Protein AF-A0A2D4KUZ1-F1 (afdb_monomer)

Structure (mmCIF, N/CA/C/O backbone):
data_AF-A0A2D4KUZ1-F1
#
_entry.id   AF-A0A2D4KUZ1-F1
#
loop_
_atom_site.group_PDB
_atom_site.id
_atom_site.type_symbol
_atom_site.label_atom_id
_atom_site.label_alt_id
_atom_site.label_comp_id
_atom_site.label_asym_id
_atom_site.label_entity_id
_atom_site.label_seq_id
_atom_site.pdbx_PDB_ins_code
_atom_site.Cartn_x
_atom_site.Cartn_y
_atom_site.Cartn_z
_atom_site.occupancy
_atom_site.B_iso_or_equiv
_atom_site.auth_seq_id
_atom_site.auth_comp_id
_atom_site.auth_asym_id
_atom_site.auth_atom_id
_atom_site.pdbx_PDB_model_num
ATOM 1 N N . THR A 1 1 ? 15.728 -11.305 -14.870 1.00 60.47 1 THR A N 1
ATOM 2 C CA . THR A 1 1 ? 16.156 -9.963 -14.419 1.00 60.47 1 THR A CA 1
ATOM 3 C C . THR A 1 1 ? 14.929 -9.079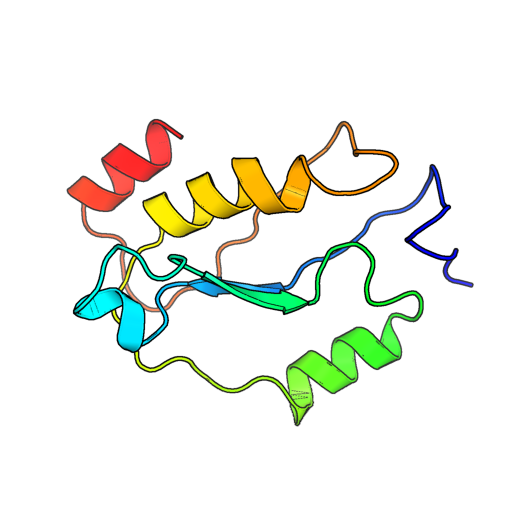 -14.347 1.00 60.47 1 THR A C 1
ATOM 5 O O . THR A 1 1 ? 14.071 -9.205 -15.210 1.00 60.47 1 THR A O 1
ATOM 8 N N . SER A 1 2 ? 14.781 -8.262 -13.302 1.00 69.38 2 SER A N 1
ATOM 9 C CA . SER A 1 2 ? 13.653 -7.325 -13.219 1.00 69.38 2 SER A CA 1
ATOM 10 C C . SER A 1 2 ? 14.009 -6.030 -13.942 1.00 69.38 2 SER A C 1
ATOM 12 O O . SER A 1 2 ? 15.110 -5.512 -13.756 1.00 69.38 2 SER A O 1
ATOM 14 N N . SER A 1 3 ? 13.107 -5.544 -14.791 1.00 83.44 3 SER A N 1
ATOM 15 C CA . SER A 1 3 ? 13.224 -4.243 -15.453 1.00 83.44 3 SER A CA 1
ATOM 16 C C . SER A 1 3 ? 13.003 -3.108 -14.453 1.00 83.44 3 SER A C 1
ATOM 18 O O . SER A 1 3 ? 12.191 -3.261 -13.544 1.00 83.44 3 SER A O 1
ATOM 20 N N . ASP A 1 4 ? 13.653 -1.958 -14.650 1.00 88.56 4 ASP A N 1
ATOM 21 C CA . ASP A 1 4 ? 13.416 -0.773 -13.819 1.00 88.56 4 ASP A CA 1
ATOM 22 C C . ASP A 1 4 ? 11.925 -0.370 -13.878 1.00 88.56 4 ASP A C 1
ATOM 24 O O . ASP A 1 4 ? 11.412 -0.041 -14.958 1.00 88.56 4 ASP A O 1
ATOM 28 N N . PRO A 1 5 ? 11.202 -0.410 -12.743 1.00 89.62 5 PRO A N 1
ATOM 29 C CA . PRO A 1 5 ? 9.768 -0.164 -12.710 1.00 89.62 5 PRO A CA 1
ATOM 30 C C . PRO A 1 5 ? 9.396 1.284 -13.057 1.00 89.62 5 PRO A C 1
ATOM 32 O O . PRO A 1 5 ? 8.244 1.521 -13.407 1.00 89.62 5 PRO A O 1
ATOM 35 N N . LYS A 1 6 ? 10.328 2.248 -13.018 1.00 90.44 6 LYS A N 1
ATOM 36 C CA . LYS A 1 6 ? 10.054 3.648 -13.388 1.00 90.44 6 LYS A CA 1
ATOM 37 C C . LYS A 1 6 ? 9.891 3.837 -14.893 1.00 90.44 6 LYS A C 1
ATOM 39 O O . LYS A 1 6 ? 9.078 4.649 -15.329 1.00 90.44 6 LYS A O 1
ATOM 44 N N . VAL A 1 7 ? 10.639 3.072 -15.686 1.00 90.38 7 VAL A N 1
ATOM 45 C CA . VAL A 1 7 ? 10.696 3.226 -17.151 1.00 90.38 7 VAL A CA 1
ATOM 46 C C . VAL A 1 7 ? 10.054 2.066 -17.903 1.00 90.38 7 VAL A C 1
ATOM 48 O O . VAL A 1 7 ? 9.644 2.228 -19.048 1.00 90.38 7 VAL A O 1
ATOM 51 N N . SER A 1 8 ? 9.939 0.890 -17.279 1.00 89.38 8 SER A N 1
ATOM 52 C CA . SER A 1 8 ? 9.446 -0.299 -17.967 1.00 89.38 8 SER A CA 1
ATOM 53 C C . SER A 1 8 ? 7.979 -0.174 -18.366 1.00 89.38 8 SER A C 1
ATOM 55 O O . SER A 1 8 ? 7.098 -0.082 -17.509 1.00 89.38 8 SER A O 1
ATOM 57 N N . GLN A 1 9 ? 7.696 -0.321 -19.658 1.00 88.38 9 GLN A N 1
ATOM 58 C CA . GLN A 1 9 ? 6.341 -0.473 -20.193 1.00 88.38 9 GLN A CA 1
ATOM 59 C C . GLN A 1 9 ? 5.815 -1.911 -20.102 1.00 88.38 9 GLN A C 1
ATOM 61 O O . GLN A 1 9 ? 4.684 -2.174 -20.498 1.00 88.38 9 GLN A O 1
ATOM 66 N N . HIS A 1 10 ? 6.555 -2.835 -19.488 1.00 83.75 10 HIS A N 1
ATOM 67 C CA . HIS A 1 10 ? 6.137 -4.230 -19.307 1.00 83.75 10 HIS A CA 1
ATOM 68 C C . HIS A 1 10 ? 6.381 -4.719 -17.871 1.00 83.75 10 HIS A C 1
ATOM 70 O O . HIS A 1 10 ? 7.044 -4.045 -17.080 1.00 83.75 10 HIS A O 1
ATOM 76 N N . HIS A 1 11 ? 5.857 -5.901 -17.549 1.00 87.06 11 HIS A N 1
ATOM 77 C CA . HIS A 1 11 ? 5.904 -6.536 -16.227 1.00 87.06 11 HIS A CA 1
ATOM 78 C C . HIS A 1 11 ? 5.011 -5.900 -15.154 1.00 87.06 11 HIS A C 1
ATOM 80 O O . HIS A 1 11 ? 4.689 -4.705 -15.171 1.00 87.06 11 HIS A O 1
ATOM 86 N N . ALA A 1 12 ? 4.612 -6.755 -14.212 1.00 89.25 12 ALA A N 1
ATOM 87 C CA . ALA A 1 12 ? 3.826 -6.384 -13.050 1.00 89.25 12 ALA A CA 1
ATOM 88 C C . ALA A 1 12 ? 4.643 -5.519 -12.084 1.00 89.25 12 ALA A C 1
ATOM 90 O O . ALA A 1 12 ? 5.867 -5.623 -12.003 1.00 89.25 12 ALA A O 1
ATOM 91 N N . ARG A 1 13 ? 3.931 -4.679 -11.338 1.00 91.44 13 ARG A N 1
ATOM 92 C CA . ARG A 1 13 ? 4.464 -3.853 -10.258 1.00 91.44 13 ARG A CA 1
ATOM 93 C C . ARG A 1 13 ? 3.606 -4.082 -9.027 1.00 91.44 13 ARG A C 1
ATOM 95 O O . ARG A 1 13 ? 2.408 -4.326 -9.160 1.00 91.44 13 ARG A O 1
ATOM 102 N N . VAL A 1 14 ? 4.222 -4.013 -7.856 1.00 92.12 14 VAL A N 1
ATOM 103 C CA . VAL A 1 14 ? 3.544 -4.233 -6.580 1.00 92.12 14 VAL A CA 1
ATOM 104 C C . VAL A 1 14 ? 3.745 -2.995 -5.728 1.00 92.12 14 VAL A C 1
ATOM 106 O O . VAL A 1 14 ? 4.870 -2.532 -5.574 1.00 92.12 14 VAL A O 1
ATOM 109 N N . ALA A 1 15 ? 2.642 -2.472 -5.208 1.00 93.94 15 ALA A N 1
ATOM 110 C CA . ALA A 1 15 ? 2.638 -1.519 -4.117 1.00 93.94 15 ALA A CA 1
ATOM 111 C C . ALA A 1 15 ? 2.145 -2.240 -2.868 1.00 93.94 15 ALA A C 1
ATOM 113 O O . ALA A 1 15 ? 1.338 -3.170 -2.955 1.00 93.94 15 ALA A O 1
ATOM 114 N N . VAL A 1 16 ? 2.631 -1.801 -1.717 1.00 93.94 16 VAL A N 1
ATOM 115 C CA . VAL A 1 16 ? 2.189 -2.287 -0.419 1.00 93.94 16 VAL A CA 1
ATOM 116 C C . VAL A 1 16 ? 1.707 -1.085 0.370 1.00 93.94 16 VAL A C 1
ATOM 118 O O . VAL A 1 16 ? 2.434 -0.108 0.550 1.00 93.94 16 VAL A O 1
ATOM 121 N N . VAL A 1 17 ? 0.461 -1.155 0.817 1.00 94.31 17 VAL A N 1
ATOM 122 C CA . VAL A 1 17 ? -0.169 -0.116 1.625 1.00 94.31 17 VAL A CA 1
ATOM 123 C C . VAL A 1 17 ? -0.773 -0.731 2.866 1.00 94.31 17 VAL A C 1
ATOM 125 O O . VAL A 1 17 ? -1.243 -1.868 2.844 1.00 94.31 17 VAL A O 1
ATOM 128 N N . GLN A 1 18 ? -0.787 0.041 3.940 1.00 93.69 18 GLN A N 1
ATOM 129 C CA . GLN A 1 18 ? -1.519 -0.290 5.151 1.00 93.69 18 GLN A CA 1
ATOM 130 C C . GLN A 1 18 ? -2.642 0.723 5.329 1.00 93.69 18 GLN A C 1
ATOM 132 O O . GLN A 1 18 ? -2.419 1.932 5.233 1.00 93.69 18 GLN A O 1
ATOM 137 N N . HIS A 1 19 ? -3.860 0.234 5.552 1.00 91.31 19 HIS A N 1
ATOM 138 C CA . HIS A 1 19 ? -5.009 1.098 5.795 1.00 91.31 19 HIS A CA 1
ATOM 139 C C . HIS A 1 19 ? -5.007 1.613 7.235 1.00 91.31 19 HIS A C 1
ATOM 141 O O . HIS A 1 19 ? -4.500 0.949 8.137 1.00 91.31 19 HIS A O 1
ATOM 147 N N . ALA A 1 20 ? -5.633 2.773 7.427 1.00 86.56 20 ALA A N 1
ATOM 148 C CA . ALA A 1 20 ? -5.898 3.400 8.714 1.00 86.56 20 ALA A CA 1
ATOM 149 C C . ALA A 1 20 ? -4.649 3.559 9.603 1.00 86.56 20 ALA A C 1
ATOM 151 O O . ALA A 1 20 ? -4.459 2.825 10.573 1.00 86.56 20 ALA A O 1
ATOM 152 N N . PRO A 1 21 ? -3.794 4.555 9.322 1.00 91.06 21 PRO A N 1
ATOM 153 C CA . PRO A 1 21 ? -2.868 5.078 10.321 1.00 91.06 21 PRO A CA 1
ATOM 154 C C . PRO A 1 21 ? -3.605 5.492 11.604 1.00 91.06 21 PRO A C 1
ATOM 156 O O . PRO A 1 21 ? -4.770 5.891 11.558 1.00 91.06 21 PRO A O 1
ATOM 159 N N . PHE A 1 22 ? -2.940 5.423 12.759 1.00 89.25 22 PHE A N 1
ATOM 160 C CA . PHE A 1 22 ? -3.558 5.795 14.040 1.00 89.25 22 PHE A CA 1
ATOM 161 C C . PHE A 1 22 ? -4.047 7.250 14.040 1.00 89.25 22 PHE A C 1
ATOM 163 O O . PHE A 1 22 ? -5.126 7.563 14.534 1.00 89.25 22 PHE A O 1
ATOM 170 N N . GLU A 1 23 ? -3.289 8.128 13.396 1.00 88.69 23 GLU A N 1
ATOM 171 C CA . GLU A 1 23 ? -3.573 9.552 13.266 1.00 88.69 23 GLU A CA 1
ATOM 172 C C . GLU A 1 23 ? -4.817 9.830 12.408 1.00 88.69 23 GLU A C 1
ATOM 174 O O . GLU A 1 23 ? -5.477 10.853 12.590 1.00 88.69 23 GLU A O 1
ATOM 179 N N . TYR A 1 24 ? -5.173 8.910 11.504 1.00 89.06 24 TYR A N 1
ATOM 180 C CA . TYR A 1 24 ? -6.369 9.030 10.670 1.00 89.06 24 TYR A CA 1
ATOM 181 C C . TYR A 1 24 ? -7.661 8.917 11.487 1.00 89.06 24 TYR A C 1
ATOM 183 O O . TYR A 1 24 ? -8.672 9.510 11.119 1.00 89.06 24 TYR A O 1
ATOM 191 N N . GLN A 1 25 ? -7.628 8.206 12.623 1.00 84.75 25 GLN A N 1
ATOM 192 C CA . GLN A 1 25 ? -8.808 8.016 13.473 1.00 84.75 25 GLN A CA 1
ATOM 193 C C . GLN A 1 25 ? -9.383 9.339 13.992 1.00 84.75 25 GLN A C 1
ATOM 195 O O . GLN A 1 25 ? -10.595 9.483 14.119 1.00 84.75 25 GLN A O 1
ATOM 200 N N . SER A 1 26 ? -8.511 10.289 14.332 1.00 86.31 26 SER A N 1
ATOM 201 C CA . SER A 1 26 ? -8.889 11.567 14.941 1.00 86.31 26 SER A CA 1
ATOM 202 C C . SER A 1 26 ? -8.835 12.739 13.963 1.00 86.31 26 SER A C 1
ATOM 204 O O . SER A 1 26 ? -9.384 13.800 14.256 1.00 86.31 26 SER A O 1
ATOM 206 N N . ASN A 1 27 ? -8.189 12.567 12.806 1.00 88.56 27 ASN A N 1
ATOM 207 C CA . ASN A 1 27 ? -8.029 13.615 11.810 1.00 88.56 27 ASN A CA 1
ATOM 208 C C . ASN A 1 27 ? -8.169 13.064 10.385 1.00 88.56 27 ASN A C 1
ATOM 210 O O . ASN A 1 27 ? -7.214 12.568 9.788 1.00 88.56 27 ASN A O 1
ATOM 214 N N . SER A 1 28 ? -9.348 13.269 9.798 1.00 83.69 28 SER A N 1
ATOM 215 C CA . SER A 1 28 ? -9.663 12.861 8.425 1.00 83.69 28 SER A CA 1
ATOM 216 C C . SER A 1 28 ? -8.893 13.627 7.342 1.00 83.69 28 SER A C 1
ATOM 218 O O . SER A 1 28 ? -9.024 13.301 6.166 1.00 83.69 28 SER A O 1
ATOM 220 N N . SER A 1 29 ? -8.110 14.651 7.707 1.00 88.69 29 SER A N 1
ATOM 221 C CA . SER A 1 29 ? -7.205 15.344 6.777 1.00 88.69 29 SER A CA 1
ATOM 222 C C . SER A 1 29 ? -5.921 14.551 6.518 1.00 88.69 29 SER A C 1
ATOM 224 O O . SER A 1 29 ? -5.210 14.833 5.555 1.00 88.69 29 SER A O 1
ATOM 226 N N . ILE A 1 30 ? -5.594 13.584 7.382 1.00 90.31 30 ILE A N 1
ATOM 227 C CA . ILE A 1 30 ? -4.482 12.656 7.164 1.00 90.31 30 ILE A CA 1
ATOM 228 C C . ILE A 1 30 ? -4.887 11.658 6.067 1.00 90.31 30 ILE A C 1
ATOM 230 O O . ILE A 1 30 ? -6.059 11.293 5.981 1.00 90.31 30 ILE A O 1
ATOM 234 N N . PRO A 1 31 ? -3.964 11.193 5.207 1.00 91.44 31 PRO A N 1
ATOM 235 C CA . PRO A 1 31 ? -4.286 10.143 4.252 1.00 91.44 31 PRO A CA 1
ATOM 236 C C . PRO A 1 31 ? -4.810 8.869 4.944 1.00 91.44 31 PRO A C 1
ATOM 238 O O . PRO A 1 31 ? -4.252 8.448 5.960 1.00 91.44 31 PRO A O 1
ATOM 241 N N . PRO A 1 32 ? -5.831 8.202 4.376 1.00 92.38 32 PRO A N 1
ATOM 242 C CA . PRO A 1 32 ? -6.419 6.980 4.935 1.00 92.38 32 PRO A CA 1
ATOM 243 C C . PRO A 1 32 ? -5.485 5.763 4.849 1.00 92.38 32 PRO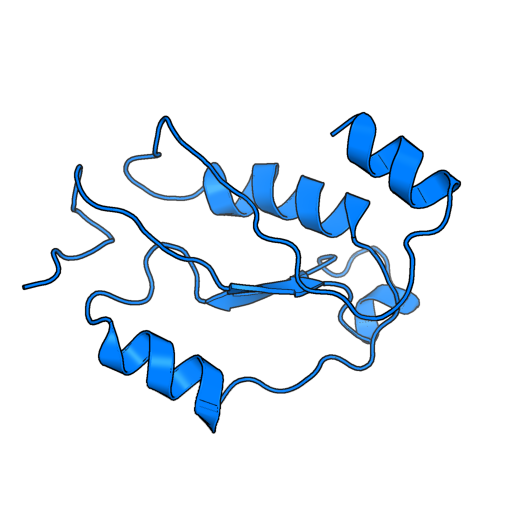 A C 1
ATOM 245 O O . PRO A 1 32 ? -5.815 4.693 5.361 1.00 92.38 32 PRO A O 1
ATOM 248 N N . VAL A 1 33 ? -4.331 5.898 4.190 1.00 94.06 33 VAL A N 1
ATOM 249 C CA . VAL A 1 33 ? -3.336 4.839 4.013 1.00 94.06 33 VAL A CA 1
ATOM 250 C C . VAL A 1 33 ? -1.936 5.343 4.331 1.00 94.06 33 VAL A C 1
ATOM 252 O O . VAL A 1 33 ? -1.596 6.498 4.067 1.00 94.06 33 VAL A O 1
ATOM 255 N N . ARG A 1 34 ? -1.091 4.437 4.817 1.00 94.12 34 ARG A N 1
ATOM 256 C CA . ARG A 1 34 ? 0.362 4.572 4.737 1.00 94.12 34 ARG A CA 1
ATOM 257 C C . ARG A 1 34 ? 0.850 3.788 3.528 1.00 94.12 34 ARG A C 1
ATOM 259 O O . ARG A 1 34 ? 0.571 2.593 3.411 1.00 94.12 34 ARG A O 1
ATOM 266 N N . VAL A 1 35 ? 1.567 4.457 2.631 1.00 93.88 35 VAL A N 1
ATOM 267 C CA . VAL A 1 35 ? 2.267 3.784 1.535 1.00 93.88 35 VAL A CA 1
ATOM 268 C C . VAL A 1 35 ? 3.581 3.267 2.092 1.00 93.88 35 VAL A C 1
ATOM 270 O O . VAL A 1 35 ? 4.494 4.045 2.344 1.00 93.88 35 VAL A O 1
ATOM 273 N N . GLU A 1 36 ? 3.644 1.960 2.313 1.00 92.62 36 GLU A N 1
ATOM 274 C CA . GLU A 1 36 ? 4.880 1.293 2.711 1.00 92.62 36 GLU A CA 1
ATOM 275 C C . GLU A 1 36 ? 5.809 1.188 1.506 1.00 92.62 36 GLU A C 1
ATOM 277 O O . GLU A 1 36 ? 6.994 1.472 1.619 1.00 92.62 36 GLU A O 1
ATOM 282 N N . LEU A 1 37 ? 5.245 0.841 0.339 1.00 91.06 37 LEU A N 1
ATOM 283 C CA . LEU A 1 37 ? 5.954 0.715 -0.930 1.00 91.06 37 LEU A CA 1
ATOM 284 C C . LEU A 1 37 ? 5.087 1.153 -2.105 1.00 91.06 37 LEU A C 1
ATOM 286 O O . LEU A 1 37 ? 3.962 0.678 -2.267 1.00 91.06 37 LEU A O 1
ATOM 290 N N . SER A 1 38 ? 5.628 2.007 -2.966 1.00 92.50 38 SER A N 1
ATOM 291 C CA . SER A 1 38 ? 4.993 2.424 -4.214 1.00 92.50 38 SER A CA 1
ATOM 292 C C . SER A 1 38 ? 5.295 1.459 -5.364 1.00 92.50 38 SER A C 1
ATOM 294 O O . SER A 1 38 ? 6.272 0.708 -5.353 1.00 92.50 38 SER A O 1
ATOM 296 N N . LEU A 1 39 ? 4.489 1.540 -6.427 1.00 93.25 39 LEU A N 1
ATOM 297 C CA . LEU A 1 39 ? 4.606 0.715 -7.637 1.00 93.25 39 LEU A CA 1
ATOM 298 C C . LEU A 1 39 ? 5.977 0.833 -8.328 1.00 93.25 39 LEU A C 1
ATOM 300 O O . LEU A 1 39 ? 6.314 -0.005 -9.163 1.00 93.25 39 LEU A O 1
ATOM 304 N N . THR A 1 40 ? 6.756 1.872 -8.024 1.00 91.50 40 THR A N 1
ATOM 305 C CA . THR A 1 40 ? 8.046 2.161 -8.665 1.00 91.50 40 THR A CA 1
ATOM 306 C C . THR A 1 40 ? 9.262 2.033 -7.751 1.00 91.50 40 THR A C 1
ATOM 308 O O . THR A 1 40 ? 10.371 2.340 -8.191 1.00 91.50 40 THR A O 1
ATOM 311 N N . ASP A 1 41 ? 9.085 1.604 -6.501 1.00 88.25 41 ASP A N 1
ATOM 312 C CA . ASP A 1 41 ? 10.161 1.671 -5.502 1.00 88.25 41 ASP A CA 1
ATOM 313 C C . ASP A 1 41 ? 11.147 0.503 -5.599 1.00 88.25 41 ASP A C 1
ATOM 315 O O . ASP A 1 41 ? 12.330 0.663 -5.292 1.00 88.25 41 ASP A O 1
ATOM 319 N N . TYR A 1 42 ? 10.709 -0.654 -6.110 1.00 76.94 42 TYR A N 1
ATOM 320 C CA . TYR A 1 42 ? 11.567 -1.830 -6.242 1.00 76.94 42 TYR A CA 1
ATOM 321 C C . TYR A 1 42 ? 11.549 -2.461 -7.628 1.00 76.94 42 TYR A C 1
ATOM 323 O O . TYR A 1 42 ? 10.507 -2.799 -8.182 1.00 76.94 42 TYR A O 1
ATOM 331 N N . GLY A 1 43 ? 12.753 -2.708 -8.146 1.00 72.38 43 GLY A N 1
ATOM 332 C CA . GLY A 1 43 ? 12.985 -3.640 -9.247 1.00 72.38 43 GLY A CA 1
ATOM 333 C C . GLY A 1 43 ? 13.145 -5.084 -8.750 1.00 72.38 43 GLY A C 1
ATOM 334 O O . GLY A 1 43 ? 12.380 -5.950 -9.169 1.00 72.38 43 GLY A O 1
ATOM 335 N N . PRO A 1 44 ? 14.120 -5.401 -7.873 1.00 82.06 44 PRO A N 1
ATOM 336 C CA . PRO A 1 44 ? 14.389 -6.787 -7.481 1.00 82.06 44 PRO A CA 1
ATOM 337 C C . PRO A 1 44 ? 13.364 -7.350 -6.485 1.00 82.06 44 PRO A C 1
ATOM 339 O O . PRO A 1 44 ? 13.113 -6.744 -5.445 1.00 82.06 44 PRO A O 1
ATOM 342 N N . ARG A 1 45 ? 12.853 -8.560 -6.758 1.00 84.38 45 ARG A N 1
ATOM 343 C CA . ARG A 1 45 ? 11.905 -9.288 -5.892 1.00 84.38 45 ARG A CA 1
ATOM 344 C C . ARG A 1 45 ? 12.429 -9.493 -4.468 1.00 84.38 45 ARG A C 1
ATOM 346 O O . ARG A 1 45 ? 11.666 -9.344 -3.523 1.00 84.38 45 ARG A O 1
ATOM 353 N N . ASP A 1 46 ? 13.709 -9.809 -4.309 1.00 86.31 46 ASP A N 1
ATOM 354 C CA . ASP A 1 46 ? 14.263 -10.166 -2.995 1.00 86.31 46 ASP A CA 1
ATOM 355 C C . ASP A 1 46 ? 14.244 -8.981 -2.021 1.00 86.31 46 ASP A C 1
ATOM 357 O O . ASP A 1 46 ? 13.998 -9.164 -0.835 1.00 86.31 46 ASP A O 1
ATOM 361 N N . LYS A 1 47 ? 14.399 -7.752 -2.534 1.00 81.25 47 LYS A N 1
ATOM 362 C CA . LYS A 1 47 ? 14.303 -6.529 -1.722 1.00 81.25 47 LYS A CA 1
ATOM 363 C C . LYS A 1 47 ? 12.876 -6.246 -1.257 1.00 81.25 47 LYS A C 1
ATOM 365 O O . LYS A 1 47 ? 12.687 -5.807 -0.131 1.00 81.25 47 LYS A O 1
ATOM 370 N N . LEU A 1 48 ? 11.887 -6.523 -2.111 1.00 87.25 48 LEU A N 1
ATOM 371 C CA . LEU A 1 48 ? 10.473 -6.432 -1.740 1.00 87.25 48 LEU A CA 1
ATOM 372 C C . LEU A 1 48 ? 10.164 -7.388 -0.580 1.00 87.25 48 LEU A C 1
ATOM 374 O O . LEU A 1 48 ? 9.533 -6.995 0.395 1.00 87.25 48 LEU A O 1
ATOM 378 N N . ILE A 1 49 ? 10.618 -8.640 -0.696 1.00 89.88 49 ILE A N 1
ATOM 379 C CA . ILE A 1 49 ? 10.389 -9.672 0.322 1.00 89.88 49 ILE A CA 1
ATOM 380 C C . ILE A 1 49 ? 11.067 -9.284 1.638 1.00 89.88 49 ILE A C 1
ATOM 382 O O . ILE A 1 49 ? 10.416 -9.330 2.678 1.00 89.88 49 ILE A O 1
ATOM 386 N N . ASP A 1 50 ? 12.331 -8.860 1.588 1.00 90.31 50 ASP A N 1
ATOM 387 C CA . ASP A 1 50 ? 13.079 -8.424 2.770 1.00 90.31 50 ASP A CA 1
ATOM 388 C C . ASP A 1 50 ? 12.387 -7.263 3.498 1.00 90.31 50 ASP A C 1
ATOM 390 O O . ASP A 1 50 ? 12.206 -7.317 4.712 1.00 90.31 50 ASP A O 1
ATOM 394 N N . PHE A 1 51 ? 11.920 -6.250 2.761 1.00 89.75 51 PHE A N 1
ATOM 395 C CA . PHE A 1 51 ? 11.204 -5.122 3.353 1.00 89.75 51 PHE A CA 1
ATOM 396 C C . PHE A 1 51 ? 9.939 -5.574 4.094 1.00 89.75 51 PHE A C 1
ATOM 398 O O . PHE A 1 51 ? 9.729 -5.211 5.252 1.00 89.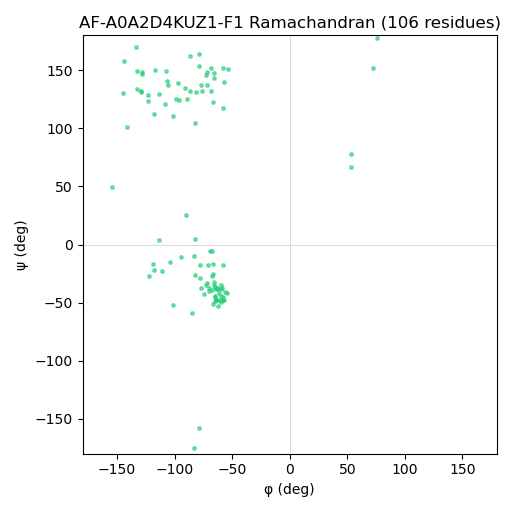75 51 PHE A O 1
ATOM 405 N N . ILE A 1 52 ? 9.109 -6.399 3.446 1.00 88.94 52 ILE A N 1
ATOM 406 C CA . ILE A 1 52 ? 7.855 -6.885 4.040 1.00 88.94 52 ILE A CA 1
ATOM 407 C C . ILE A 1 52 ? 8.135 -7.717 5.298 1.00 88.94 52 ILE A C 1
ATOM 409 O O . ILE A 1 52 ? 7.389 -7.626 6.267 1.00 88.94 52 ILE A O 1
ATOM 413 N N . GLN A 1 53 ? 9.198 -8.524 5.294 1.00 92.44 53 GLN A N 1
ATOM 414 C CA . GLN A 1 53 ? 9.530 -9.406 6.414 1.00 92.44 53 GLN A CA 1
ATOM 415 C C . GLN A 1 53 ? 10.167 -8.672 7.595 1.00 92.44 53 GLN A C 1
ATOM 417 O O . GLN A 1 53 ? 9.893 -9.027 8.739 1.00 92.44 53 GLN A O 1
ATOM 422 N N . ASN A 1 54 ? 11.020 -7.681 7.324 1.00 93.75 54 ASN A N 1
ATOM 423 C CA . ASN A 1 54 ? 11.949 -7.157 8.325 1.00 93.75 54 ASN A CA 1
ATOM 424 C C . ASN A 1 54 ? 11.756 -5.670 8.657 1.00 93.75 54 ASN A C 1
ATOM 426 O O . ASN A 1 54 ? 12.283 -5.216 9.670 1.00 93.75 54 ASN A O 1
ATOM 430 N N . GLN A 1 55 ? 11.050 -4.899 7.823 1.00 90.88 55 GLN A N 1
ATOM 431 C CA . GLN A 1 55 ? 10.981 -3.433 7.947 1.00 90.88 55 GLN A CA 1
ATOM 432 C C . GLN A 1 55 ? 9.553 -2.900 8.112 1.00 90.88 55 GLN A C 1
ATOM 434 O O . GLN A 1 55 ? 9.359 -1.859 8.740 1.00 90.88 55 GLN A O 1
ATOM 439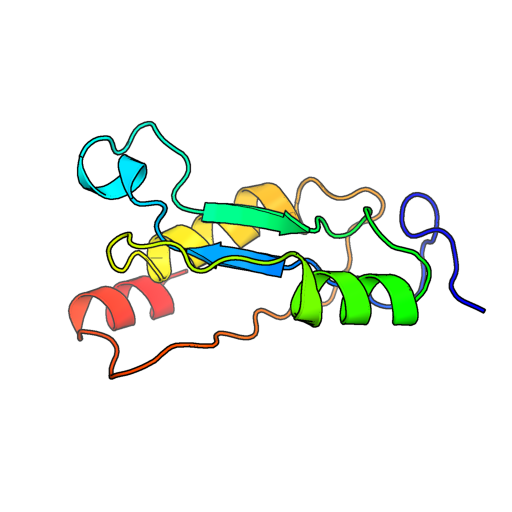 N N . MET A 1 56 ? 8.549 -3.614 7.599 1.00 90.38 56 MET A N 1
ATOM 440 C CA . MET A 1 56 ? 7.146 -3.244 7.770 1.00 90.38 56 MET A CA 1
ATOM 441 C C . MET A 1 56 ? 6.705 -3.399 9.236 1.00 90.38 56 MET A C 1
ATOM 443 O O . MET A 1 56 ? 6.910 -4.443 9.855 1.00 90.38 56 MET A O 1
ATOM 447 N N . SER A 1 57 ? 6.032 -2.381 9.778 1.00 91.12 57 SER A N 1
ATOM 448 C CA . SER A 1 57 ? 5.442 -2.412 11.125 1.00 91.12 57 SER A CA 1
ATOM 449 C C . SER A 1 57 ? 3.923 -2.282 11.058 1.00 91.12 57 SER A C 1
ATOM 451 O O . SER A 1 57 ? 3.388 -1.696 10.125 1.00 91.12 57 SER A O 1
ATOM 453 N N . GLN A 1 58 ? 3.198 -2.861 12.015 1.00 88.56 58 GLN A N 1
ATOM 454 C CA . GLN A 1 58 ? 1.738 -2.769 12.035 1.00 88.56 58 GLN A CA 1
ATOM 455 C C . GLN A 1 58 ? 1.273 -1.355 12.414 1.00 88.56 58 GLN A C 1
ATOM 457 O O . GLN A 1 58 ? 1.769 -0.766 13.376 1.00 88.56 58 GLN A O 1
ATOM 462 N N . LEU A 1 59 ? 0.260 -0.846 11.704 1.00 89.25 59 LEU A N 1
ATOM 463 C CA . LEU A 1 59 ? -0.460 0.361 12.111 1.00 89.25 59 LEU A CA 1
ATOM 464 C C . LEU A 1 59 ? -1.506 0.006 13.163 1.00 89.25 59 LEU A C 1
ATOM 466 O O . LEU A 1 59 ? -2.306 -0.907 12.975 1.00 89.25 59 LEU A O 1
ATOM 470 N N . TYR A 1 60 ? -1.527 0.755 14.259 1.00 84.50 60 TYR A N 1
ATOM 471 C CA . TYR A 1 60 ? -2.500 0.582 15.342 1.00 84.50 60 TYR A CA 1
ATOM 472 C C . TYR A 1 60 ? -3.763 1.433 15.136 1.00 84.50 60 TYR A C 1
ATOM 474 O O . TYR A 1 60 ? -4.410 1.829 16.104 1.00 84.50 60 TYR A O 1
ATOM 482 N N . GLY A 1 61 ? -4.088 1.779 13.886 1.00 82.06 61 GLY A N 1
ATOM 483 C CA . GLY A 1 61 ? -5.269 2.575 13.574 1.00 82.06 61 GLY A CA 1
ATOM 484 C C . GLY A 1 61 ? -6.564 1.759 13.486 1.00 82.06 61 GLY A C 1
ATOM 485 O O . GLY A 1 61 ? -6.610 0.586 13.851 1.00 82.06 61 GLY A O 1
ATOM 486 N N . THR A 1 62 ? -7.657 2.428 13.100 1.00 81.62 62 THR A N 1
ATOM 487 C CA . THR A 1 62 ? -8.992 1.810 12.988 1.00 81.62 62 THR A CA 1
ATOM 488 C C . THR A 1 62 ? -9.100 0.997 11.692 1.00 81.62 62 THR A C 1
ATOM 490 O O . THR A 1 62 ? -8.110 0.543 11.128 1.00 81.62 62 THR A O 1
ATOM 493 N N . ARG A 1 63 ? -10.317 0.761 11.205 1.00 81.25 63 ARG A N 1
ATOM 494 C CA . ARG A 1 63 ? -10.584 0.207 9.880 1.00 81.25 63 ARG A CA 1
ATOM 495 C C . ARG A 1 63 ? -11.092 1.334 8.988 1.00 81.25 63 ARG A C 1
ATOM 497 O O . ARG A 1 63 ? -11.849 2.183 9.446 1.00 81.25 63 ARG A O 1
ATOM 504 N N . ALA A 1 64 ? -10.591 1.371 7.760 1.00 85.44 64 ALA A N 1
ATOM 505 C CA . ALA A 1 64 ? -10.947 2.363 6.747 1.00 85.44 64 ALA A CA 1
ATOM 506 C C . ALA A 1 64 ? -10.717 1.759 5.354 1.00 85.44 64 ALA A C 1
ATOM 508 O O . ALA A 1 64 ? -9.997 2.313 4.527 1.00 85.44 64 ALA A O 1
ATOM 509 N N . VAL A 1 65 ? -11.245 0.557 5.133 1.00 89.19 65 VAL A N 1
ATOM 510 C CA . VAL A 1 65 ? -10.971 -0.298 3.973 1.00 89.19 65 VAL A CA 1
ATOM 511 C C . VAL A 1 65 ? -11.518 0.334 2.705 1.00 89.19 65 VAL A C 1
ATOM 513 O O . VAL A 1 65 ? -10.768 0.493 1.745 1.00 89.19 65 VAL A O 1
ATOM 516 N N . ALA A 1 66 ? -12.789 0.746 2.707 1.00 89.62 66 ALA A N 1
ATOM 517 C CA . ALA A 1 66 ? -13.409 1.386 1.547 1.00 89.62 66 ALA A CA 1
ATOM 518 C C . ALA A 1 66 ? -12.637 2.651 1.137 1.00 89.62 66 ALA A C 1
ATOM 520 O O . ALA A 1 66 ? -12.241 2.799 -0.019 1.00 89.62 66 ALA A O 1
ATOM 521 N N . THR A 1 67 ? -12.311 3.511 2.106 1.00 90.44 67 THR A N 1
ATOM 522 C CA . THR A 1 67 ? -11.523 4.727 1.867 1.00 90.44 67 THR A CA 1
ATOM 523 C C . THR A 1 67 ? -10.095 4.421 1.411 1.00 90.44 67 THR A C 1
ATOM 525 O O . THR A 1 67 ? -9.547 5.131 0.572 1.00 90.44 67 THR A O 1
ATOM 528 N N . ALA A 1 68 ? -9.473 3.360 1.929 1.00 92.75 68 ALA A N 1
ATOM 529 C CA . ALA A 1 68 ? -8.144 2.935 1.503 1.00 92.75 68 ALA A CA 1
ATOM 530 C C . ALA A 1 68 ? -8.131 2.418 0.059 1.00 92.75 68 ALA A C 1
ATOM 532 O O . ALA A 1 68 ? -7.190 2.704 -0.686 1.00 92.75 68 ALA A O 1
ATOM 533 N N . VAL A 1 69 ? -9.168 1.683 -0.350 1.00 94.19 69 VAL A N 1
ATOM 534 C CA . VAL A 1 69 ? -9.344 1.212 -1.730 1.00 94.19 69 VAL A CA 1
ATOM 535 C C . VAL A 1 69 ? -9.548 2.397 -2.671 1.00 94.19 69 VAL A C 1
ATOM 537 O O . VAL A 1 69 ? -8.813 2.519 -3.651 1.00 94.19 69 VAL A O 1
ATOM 540 N N . ASP A 1 70 ? -10.449 3.317 -2.324 1.00 93.56 70 ASP A N 1
ATOM 541 C CA . ASP A 1 70 ? -10.693 4.549 -3.080 1.00 93.56 70 ASP A CA 1
ATOM 542 C C . ASP A 1 70 ? -9.411 5.391 -3.239 1.00 93.56 70 ASP A C 1
ATOM 544 O O . ASP A 1 70 ? -9.028 5.759 -4.355 1.00 93.56 70 ASP A O 1
ATOM 548 N N . TYR A 1 71 ? -8.671 5.606 -2.146 1.00 94.31 71 TYR A N 1
ATOM 549 C CA . TYR A 1 71 ? -7.387 6.307 -2.178 1.00 94.31 71 TYR A CA 1
ATOM 550 C C . TYR A 1 71 ? -6.369 5.595 -3.078 1.00 94.31 71 TYR A C 1
ATOM 552 O O . TYR A 1 71 ? -5.670 6.234 -3.865 1.00 94.31 71 TYR A O 1
ATOM 560 N N . THR A 1 72 ? -6.277 4.265 -2.984 1.00 95.81 72 THR A N 1
ATOM 561 C CA . THR A 1 72 ? -5.350 3.459 -3.794 1.00 95.81 72 THR A CA 1
ATOM 562 C C . THR A 1 72 ? -5.652 3.610 -5.283 1.00 95.81 72 THR A C 1
ATOM 564 O O . THR A 1 72 ? -4.732 3.776 -6.089 1.00 95.81 72 THR A O 1
ATOM 567 N N . MET A 1 73 ? -6.932 3.617 -5.656 1.00 94.12 73 MET A N 1
ATOM 568 C CA . MET A 1 73 ? -7.349 3.836 -7.038 1.00 94.12 73 MET A CA 1
ATOM 569 C C . MET A 1 73 ? -6.937 5.220 -7.540 1.00 94.12 73 MET A C 1
ATOM 571 O O . MET A 1 73 ? -6.231 5.300 -8.545 1.00 94.12 73 MET A O 1
ATOM 575 N N . ARG A 1 74 ? -7.290 6.278 -6.801 1.00 92.56 74 ARG A N 1
ATOM 576 C CA . ARG A 1 74 ? -7.061 7.676 -7.206 1.00 92.56 74 ARG A CA 1
ATOM 577 C C . ARG A 1 74 ? -5.604 8.120 -7.162 1.00 92.56 74 ARG A C 1
ATOM 579 O O . ARG A 1 74 ? -5.195 8.971 -7.940 1.00 92.56 74 ARG A O 1
ATOM 586 N N . HIS A 1 75 ? -4.811 7.598 -6.228 1.00 93.56 75 HIS A N 1
ATOM 587 C CA . HIS A 1 75 ? -3.489 8.165 -5.946 1.00 93.56 75 HIS A CA 1
ATOM 588 C C . HIS A 1 75 ? -2.329 7.213 -6.1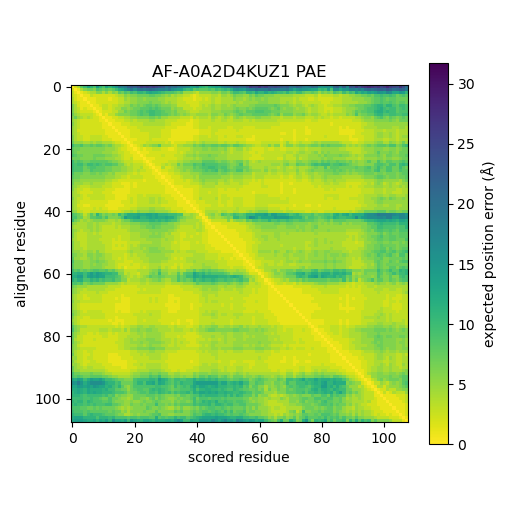95 1.00 93.56 75 HIS A C 1
ATOM 590 O O . HIS A 1 75 ? -1.217 7.687 -6.416 1.00 93.56 75 HIS A O 1
ATOM 596 N N . ILE A 1 76 ? -2.550 5.897 -6.201 1.00 95.19 76 ILE A N 1
ATOM 597 C CA . ILE A 1 76 ? -1.463 4.927 -6.388 1.00 95.19 76 ILE A CA 1
ATOM 598 C C . ILE A 1 76 ? -1.466 4.399 -7.815 1.00 95.19 76 ILE A C 1
ATOM 600 O O . ILE A 1 76 ? -0.445 4.478 -8.496 1.00 95.19 76 ILE A O 1
ATOM 604 N N . PHE A 1 77 ? -2.607 3.908 -8.304 1.00 94.88 77 PHE A N 1
ATOM 605 C CA . PHE A 1 77 ? -2.679 3.415 -9.679 1.00 94.88 77 PHE A CA 1
ATOM 606 C C . PHE A 1 77 ? -2.597 4.530 -10.722 1.00 94.88 77 PHE A C 1
ATOM 608 O O . PHE A 1 77 ? -1.955 4.334 -11.753 1.00 94.88 77 PHE A O 1
ATOM 615 N N . GLU A 1 78 ? -3.249 5.667 -10.483 1.00 89.94 78 GLU A N 1
ATOM 616 C CA . GLU A 1 78 ? -3.310 6.767 -11.456 1.00 89.94 78 GLU A CA 1
ATOM 617 C C . GLU A 1 78 ? -2.032 7.613 -11.504 1.00 89.94 78 GLU A C 1
ATOM 619 O O . GLU A 1 78 ? -1.677 8.113 -12.568 1.00 89.94 78 GLU A O 1
ATOM 624 N N . SER A 1 79 ? -1.290 7.716 -10.398 1.00 90.06 79 SER A N 1
ATOM 625 C CA . SER A 1 79 ? -0.072 8.542 -10.334 1.00 90.06 79 SER A CA 1
ATOM 626 C C . SER A 1 79 ? 1.184 7.844 -10.866 1.00 90.06 79 SER A C 1
ATOM 628 O O . SER A 1 79 ? 2.238 8.472 -10.985 1.00 90.06 79 SER A O 1
ATOM 630 N N . ALA A 1 80 ? 1.124 6.539 -11.145 1.00 91.25 80 ALA A N 1
ATOM 631 C CA . ALA A 1 80 ? 2.295 5.781 -11.567 1.00 91.25 80 ALA A CA 1
ATOM 632 C C . ALA A 1 80 ? 2.644 6.036 -13.050 1.00 91.25 80 ALA A C 1
ATOM 634 O O . ALA A 1 80 ? 1.762 6.002 -13.911 1.00 91.25 80 ALA A O 1
ATOM 635 N N . PRO A 1 81 ? 3.935 6.208 -13.398 1.00 91.38 81 PRO A N 1
ATOM 636 C CA . PRO A 1 81 ? 4.353 6.384 -14.787 1.00 91.38 81 PRO A CA 1
ATOM 637 C C . PRO A 1 81 ? 4.092 5.109 -15.595 1.00 91.38 81 PRO A C 1
ATOM 639 O O . PRO A 1 81 ? 4.322 4.004 -15.101 1.00 91.38 81 PRO A O 1
ATOM 642 N N . ASN A 1 82 ? 3.690 5.238 -16.861 1.00 90.75 82 ASN A N 1
ATOM 643 C CA . ASN A 1 82 ? 3.308 4.101 -17.711 1.00 90.75 82 ASN A CA 1
ATOM 644 C C . ASN A 1 82 ? 2.232 3.220 -17.026 1.00 90.75 82 ASN A C 1
ATOM 646 O O . ASN A 1 82 ? 2.543 2.091 -16.617 1.00 90.75 82 ASN A O 1
ATOM 650 N N . PRO A 1 83 ? 1.003 3.743 -16.828 1.00 90.12 83 PRO A N 1
ATOM 651 C CA . PRO A 1 83 ? -0.058 3.038 -16.115 1.00 90.12 83 PRO A CA 1
ATOM 652 C C . PRO A 1 83 ? -0.375 1.687 -16.764 1.00 90.12 83 PRO A C 1
ATOM 654 O O . PRO A 1 83 ? -0.160 1.473 -17.957 1.00 90.12 83 PRO A O 1
ATOM 657 N N . ARG A 1 84 ? -0.857 0.749 -15.947 1.00 91.31 84 ARG A N 1
ATOM 658 C CA . ARG A 1 84 ? -1.228 -0.598 -16.390 1.00 91.31 84 ARG A CA 1
ATOM 659 C C . ARG A 1 84 ? -2.721 -0.678 -16.651 1.00 91.31 84 ARG A C 1
ATOM 661 O O . ARG A 1 84 ? -3.502 -0.205 -15.828 1.00 91.31 84 ARG A O 1
ATOM 668 N N . ASP A 1 85 ? -3.083 -1.358 -17.736 1.00 91.44 85 ASP A N 1
ATOM 669 C CA . ASP A 1 85 ? -4.483 -1.635 -18.075 1.00 91.44 85 ASP A CA 1
ATOM 670 C C . ASP A 1 85 ? -5.144 -2.532 -17.023 1.00 91.44 85 ASP A C 1
ATOM 672 O O . ASP A 1 85 ? -6.291 -2.325 -16.641 1.00 91.44 85 ASP A O 1
ATOM 676 N N . HIS A 1 86 ? -4.390 -3.507 -16.507 1.00 93.75 86 HIS A N 1
ATOM 677 C CA . HIS A 1 86 ? -4.855 -4.431 -15.478 1.00 93.75 86 HIS A CA 1
ATOM 678 C C . HIS A 1 86 ? -4.368 -3.983 -14.100 1.00 93.75 86 HIS A C 1
ATOM 680 O O . HIS A 1 86 ? -3.164 -3.827 -13.873 1.00 93.75 86 HIS A O 1
ATOM 686 N N . LYS A 1 87 ? -5.315 -3.812 -13.175 1.00 94.81 87 LYS A N 1
ATOM 687 C CA . LYS A 1 87 ? -5.096 -3.382 -11.791 1.00 94.81 87 LYS A CA 1
ATOM 688 C C . LYS A 1 87 ? -5.817 -4.357 -10.867 1.00 94.81 87 LYS A C 1
ATOM 690 O O . LYS A 1 87 ? -6.969 -4.699 -11.113 1.00 94.81 87 LYS A O 1
ATOM 695 N N . VAL A 1 88 ? -5.133 -4.821 -9.828 1.00 95.81 88 VAL A N 1
ATOM 696 C CA . VAL A 1 88 ? -5.682 -5.767 -8.849 1.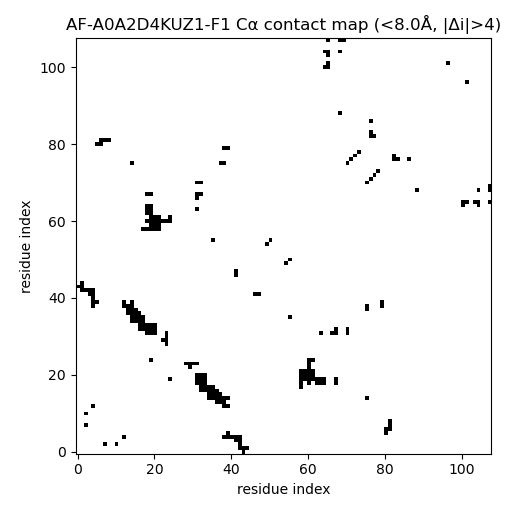00 95.81 88 VAL A CA 1
ATOM 697 C C . VAL A 1 88 ? -5.361 -5.250 -7.458 1.00 95.81 88 VAL A C 1
ATOM 699 O O . VAL A 1 88 ? -4.222 -4.866 -7.193 1.00 95.81 88 VAL A O 1
ATOM 702 N N . ILE A 1 89 ? -6.356 -5.266 -6.576 1.00 95.19 89 ILE A N 1
ATOM 703 C CA . ILE A 1 89 ? -6.183 -5.010 -5.148 1.00 95.19 89 ILE A CA 1
ATOM 704 C C . ILE A 1 89 ? -6.375 -6.340 -4.423 1.00 95.19 89 ILE A C 1
ATOM 706 O O . ILE A 1 89 ? -7.422 -6.972 -4.538 1.00 95.19 89 ILE A O 1
ATOM 710 N N . ALA A 1 90 ? -5.352 -6.766 -3.686 1.00 94.38 90 ALA A N 1
ATOM 711 C CA . ALA A 1 90 ? -5.430 -7.911 -2.790 1.00 94.38 90 ALA A CA 1
ATOM 712 C C . ALA A 1 90 ? -5.588 -7.399 -1.354 1.00 94.38 90 ALA A C 1
ATOM 714 O O . ALA A 1 90 ? -4.663 -6.805 -0.801 1.00 94.38 90 ALA A O 1
ATOM 715 N N . LEU A 1 91 ? -6.765 -7.610 -0.764 1.00 90.81 91 LEU A N 1
ATOM 716 C CA . LEU A 1 91 ? -7.063 -7.194 0.605 1.00 90.81 91 LEU A CA 1
ATOM 717 C C . LEU A 1 91 ? -6.673 -8.301 1.589 1.00 90.81 91 LEU A C 1
ATOM 719 O O . LEU A 1 91 ? -7.134 -9.435 1.477 1.00 90.81 91 LEU A O 1
ATOM 723 N N . MET A 1 92 ? -5.837 -7.956 2.567 1.00 88.88 92 MET A N 1
ATOM 724 C CA . MET A 1 92 ? -5.441 -8.835 3.669 1.00 88.88 92 MET A CA 1
ATOM 725 C C . MET A 1 92 ? -5.900 -8.205 4.977 1.00 88.88 92 MET A C 1
ATOM 727 O O . MET A 1 92 ? -5.401 -7.151 5.360 1.00 88.88 92 MET A O 1
ATOM 731 N N . MET A 1 93 ? -6.869 -8.829 5.645 1.00 84.88 93 MET A N 1
ATOM 732 C CA . MET A 1 93 ? -7.480 -8.292 6.862 1.00 84.88 93 MET A CA 1
ATOM 733 C C . MET A 1 93 ? -7.828 -9.406 7.839 1.00 84.88 93 MET A C 1
ATOM 735 O O . MET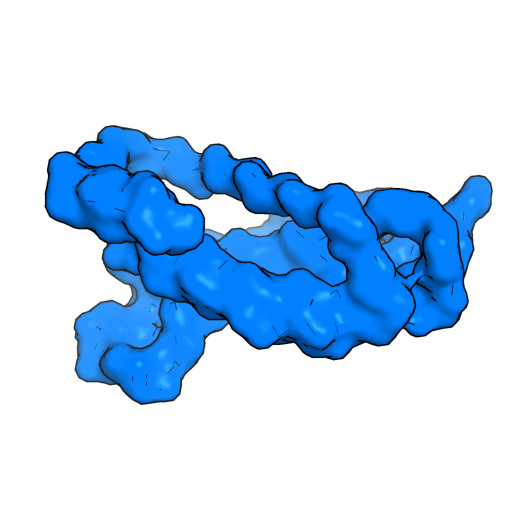 A 1 93 ? -8.014 -10.560 7.451 1.00 84.88 93 MET A O 1
ATOM 739 N N . THR A 1 94 ? -7.946 -9.045 9.112 1.00 82.69 94 THR A N 1
ATOM 740 C CA . THR A 1 94 ? -8.414 -9.938 10.171 1.00 82.69 94 THR A CA 1
ATOM 741 C C . THR A 1 94 ? -9.837 -9.562 10.592 1.00 82.69 94 THR A C 1
ATOM 743 O O . THR A 1 94 ? -10.185 -8.386 10.704 1.00 82.69 94 THR A O 1
ATOM 746 N N . GLY A 1 95 ? -10.682 -10.560 10.856 1.00 81.1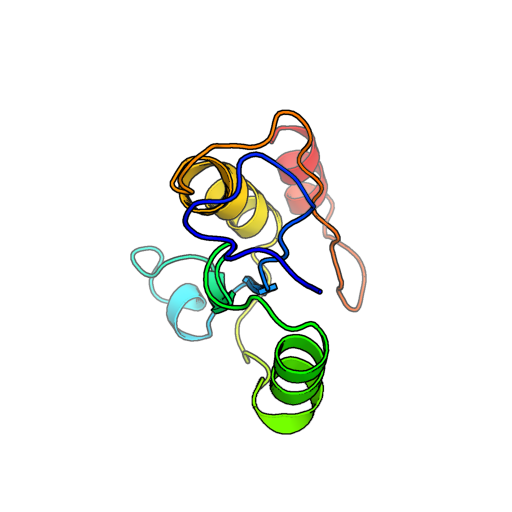2 95 GLY A N 1
ATOM 747 C CA . GLY A 1 95 ? -12.100 -10.350 11.178 1.00 81.12 95 GLY A CA 1
ATOM 748 C C . GLY A 1 95 ? -12.969 -10.002 9.960 1.00 81.12 95 GLY A C 1
ATOM 749 O O . GLY A 1 95 ? -12.481 -9.909 8.838 1.00 81.12 95 GLY A O 1
ATOM 750 N N . GLY A 1 96 ? -14.278 -9.852 10.182 1.00 78.69 96 GLY A N 1
ATOM 751 C CA . GLY A 1 96 ? -15.243 -9.509 9.130 1.00 78.69 96 GLY A CA 1
ATOM 752 C C . GLY A 1 96 ? -15.245 -8.020 8.770 1.00 78.69 96 GLY A C 1
ATOM 753 O O . GLY A 1 96 ? -14.736 -7.200 9.533 1.00 78.69 96 GLY A O 1
ATOM 754 N N . ILE A 1 97 ? -15.833 -7.692 7.619 1.00 79.88 97 ILE A N 1
ATOM 755 C CA . ILE A 1 97 ? -16.145 -6.317 7.198 1.00 79.88 97 ILE A CA 1
ATOM 756 C C . ILE A 1 97 ? -17.561 -5.997 7.679 1.00 79.88 97 ILE A C 1
ATOM 758 O O . ILE A 1 97 ? -18.453 -6.834 7.528 1.00 79.88 97 ILE A O 1
ATOM 762 N N . GLU A 1 98 ? -17.770 -4.820 8.268 1.00 81.62 98 GLU A N 1
ATOM 763 C CA . GLU A 1 98 ? -19.115 -4.378 8.646 1.00 81.62 98 GLU A CA 1
ATOM 764 C C . GLU A 1 98 ? -19.978 -4.144 7.401 1.00 81.62 98 GLU A C 1
ATOM 766 O O . GLU A 1 98 ? -19.475 -3.744 6.353 1.00 81.62 98 GLU A O 1
ATOM 771 N N . THR A 1 99 ? -21.287 -4.384 7.499 1.00 83.25 99 THR A N 1
ATOM 772 C CA . THR A 1 99 ? -22.202 -4.310 6.348 1.00 83.25 99 THR A CA 1
ATOM 773 C C . THR A 1 99 ? -22.135 -2.960 5.627 1.00 83.25 99 THR A C 1
ATOM 775 O O . THR A 1 99 ? -22.088 -2.933 4.403 1.00 83.25 99 THR A O 1
ATOM 778 N N . GLU A 1 100 ? -22.064 -1.849 6.366 1.00 82.38 100 GLU A N 1
ATOM 779 C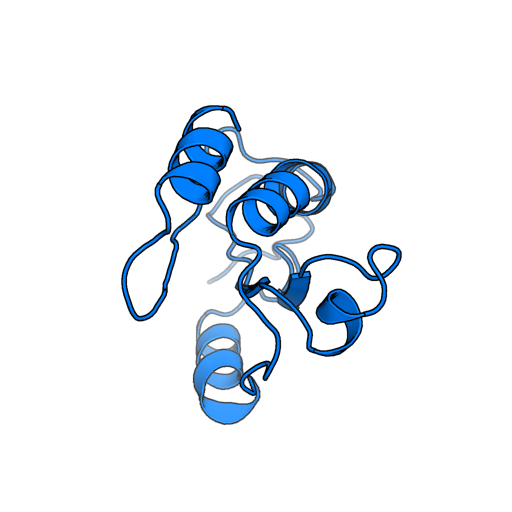 CA . GLU A 1 100 ? -21.974 -0.504 5.781 1.00 82.38 100 GLU A CA 1
ATOM 780 C C . GLU A 1 100 ? -20.665 -0.298 5.002 1.00 82.38 100 GLU A C 1
ATOM 782 O O . GLU A 1 100 ? -20.678 0.183 3.870 1.00 82.38 100 GLU A O 1
ATOM 787 N N . GLU A 1 101 ? -19.529 -0.710 5.569 1.00 81.69 101 GLU A N 1
ATOM 788 C CA . GLU A 1 101 ? -18.226 -0.625 4.900 1.00 81.69 101 GLU A CA 1
ATOM 789 C C . GLU A 1 101 ? -18.168 -1.544 3.669 1.00 81.69 101 GLU A C 1
ATOM 791 O O . GLU A 1 101 ? -17.594 -1.179 2.642 1.00 81.69 101 GLU A O 1
ATOM 796 N N . LEU A 1 102 ? -18.817 -2.710 3.730 1.00 84.38 102 LEU A N 1
ATOM 797 C CA . LEU A 1 102 ? -18.949 -3.615 2.591 1.00 84.38 102 LEU A CA 1
ATOM 798 C C . LEU A 1 102 ? -19.784 -2.992 1.464 1.00 84.38 102 LEU A C 1
ATOM 800 O O . LEU A 1 102 ? -19.398 -3.078 0.299 1.00 84.38 102 LEU A O 1
ATOM 804 N N . GLU A 1 103 ? -20.904 -2.349 1.793 1.00 86.50 103 GLU A N 1
ATOM 805 C CA . GLU A 1 103 ? -21.729 -1.630 0.818 1.00 86.50 103 GLU A CA 1
ATOM 806 C C . GLU A 1 103 ? -20.976 -0.464 0.176 1.00 86.50 103 GLU A C 1
ATOM 808 O O . GLU A 1 103 ? -21.145 -0.204 -1.015 1.00 86.50 103 GLU A O 1
ATOM 813 N N . GLN A 1 104 ? -20.150 0.250 0.946 1.00 84.44 104 GLN A N 1
ATOM 814 C CA . GLN A 1 104 ? -19.275 1.288 0.404 1.00 84.44 104 GLN A CA 1
ATOM 815 C C . GLN A 1 104 ? -18.244 0.679 -0.544 1.00 84.44 104 GLN A C 1
ATOM 817 O O . GLN A 1 104 ? -18.110 1.155 -1.666 1.00 84.44 104 GLN A O 1
ATOM 822 N N . LEU A 1 105 ? -17.580 -0.407 -0.141 1.00 84.94 105 LEU A N 1
ATOM 823 C CA . LEU A 1 105 ? -16.575 -1.091 -0.954 1.00 84.94 105 LEU A CA 1
ATOM 824 C C . LEU A 1 105 ? -17.139 -1.608 -2.288 1.00 84.94 105 LEU A C 1
ATOM 826 O O . LEU A 1 105 ? -16.439 -1.585 -3.291 1.00 84.94 105 LEU A O 1
ATOM 830 N N . GLN A 1 106 ? -18.401 -2.044 -2.322 1.00 86.19 106 GLN A N 1
ATOM 831 C CA . GLN A 1 106 ? -19.073 -2.486 -3.553 1.00 86.19 106 GLN A CA 1
ATOM 832 C C . GLN A 1 106 ? -19.403 -1.349 -4.532 1.00 86.19 106 GLN A C 1
ATOM 834 O O . GLN A 1 106 ? -19.706 -1.621 -5.693 1.00 86.19 106 GLN A O 1
ATOM 839 N N . LYS A 1 107 ? -19.399 -0.095 -4.068 1.00 86.12 107 LYS A N 1
ATOM 840 C CA . LYS A 1 107 ? -19.685 1.097 -4.883 1.00 86.12 107 LYS A CA 1
ATOM 841 C C . LYS A 1 107 ? -18.423 1.754 -5.447 1.00 86.12 107 LYS A C 1
ATOM 843 O O . LYS A 1 107 ? -18.563 2.678 -6.248 1.00 86.12 107 LYS A O 1
ATOM 848 N N . VAL A 1 108 ? -17.244 1.335 -4.982 1.00 77.19 108 VAL A N 1
ATOM 849 C CA . VAL A 1 108 ? -15.936 1.845 -5.421 1.00 77.19 108 VAL A CA 1
ATOM 850 C C . VAL A 1 108 ? -15.553 1.267 -6.781 1.00 77.19 108 VAL A C 1
ATOM 852 O O . VAL A 1 108 ? -15.810 0.065 -7.013 1.00 77.19 108 VAL A O 1
#

Radius of gyration: 14.87 Å; Cα contacts (8 Å, |Δi|>4): 123; chains: 1; bounding box: 38×26×36 Å

Organism: NCBI:txid1970185

Sequence (108 aa):
TSSDPKVSQHHARVAVVQHAPFEYQSNSSIPPVRVELSLTDYGPRDKLIDFIQNQMSQLYGTRAVATAVDYTMRHIFESAPNPRDHKVIALMMTGGIETEELEQLQKV

InterPro domains:
  IPR002035 von Willebrand factor, type A [PF00092] (7-104)
  IPR036465 von Willebrand factor A-like domain superfamily [G3DSA:3.40.50.410] (2-108)
  IPR036465 von Willebrand factor A-like domain superfamily [SSF53300] (6-103)

pLDDT: mean 88.33, std 5.73, range [60.47, 95.81]

Secondary structure (DSSP, 8-state):
-PPPTTT-SSS----EEEE--GGGGT-TTS-SEEEEE-TTS-SSHHHHHHHHHHT---------HHHHHHHIIIIIITTSSS--S--------SSPPPHHHHHHHTT-

Nearest PDB structures (foldseek):
  1qcy-assembly1_A  TM=7.559E-01  e=2.176E-01  Homo sapiens
  5thp-assembly1_C  TM=7.496E-01  e=2.497E-01  Homo sapiens
  1qc5-assembly1_B  TM=7.095E-01  e=2.867E-01  Homo sapiens
  2m32-assembly1_A  TM=7.508E-01  e=8.641E-01  Homo sapiens

Solvent-accessible surface area (backbone atoms only — not comparable to full-atom values): 6773 Å² total; per-residue (Å²): 135,66,62,57,38,67,76,39,87,63,82,90,69,65,60,43,72,44,54,12,33,52,66,28,72,84,33,81,87,45,63,43,47,43,76,79,38,52,53,54,75,60,46,55,67,68,59,54,53,48,39,62,74,74,67,63,74,86,65,82,28,61,86,36,62,42,58,27,52,51,48,40,52,67,57,52,55,64,67,41,64,72,64,66,94,77,83,83,86,87,87,87,79,82,82,83,77,56,73,69,52,47,56,48,44,73,73,102

Mean predicted aligned error: 4.79 Å

Foldseek 3Di:
DFDQQQPDLDDFFDWDKDAFAQVCQVDVVDQRIDGLGARRRDRDPVVVVCCVVPPDDDHPGDDDPLSNVVCCVPPRQVVGPNHDPDDDDDDDDPDDDDPVSVVSNVVD